Protein AF-A0A3N0CAC6-F1 (afdb_monomer_lite)

Sequence (73 aa):
MNTLEEQVDVTTWDGDATAAYHDEVWSAWLHGSVAAVHDAGRLLLLVPVAILTPAAIALALRLYKVGAVTVLD

Secondary structure (DSSP, 8-state):
-------EEEEEE-SSS-GGGHHHHHHHHHTT-EEEEEETTEEEEEEEGGG-SHHHHHHHHHHHHTT-EEEE-

Organism: NCBI:txid661483

Foldseek 3Di:
DDDPPAAEDEDECACPVPVPCPVVQVVLVVVQAWEWEDDPRHIYTYDYPVPDDPVSVVSNVVRVVVVRYDYDD

Structure (mmCIF, N/CA/C/O backbone):
data_AF-A0A3N0CAC6-F1
#
_entry.id   AF-A0A3N0CAC6-F1
#
loop_
_atom_site.group_PDB
_atom_site.id
_atom_site.type_symbol
_atom_site.label_atom_id
_atom_site.label_alt_id
_atom_site.label_comp_id
_atom_site.label_asym_id
_atom_site.label_entity_id
_atom_site.label_seq_id
_atom_site.pdbx_PDB_ins_code
_atom_site.Cartn_x
_atom_site.Cartn_y
_atom_site.Cartn_z
_atom_site.occupancy
_atom_site.B_iso_or_equiv
_atom_site.auth_seq_id
_atom_site.auth_comp_id
_atom_site.auth_asym_id
_atom_site.auth_atom_id
_atom_site.pdbx_PDB_model_num
ATOM 1 N N . MET A 1 1 ? -16.728 7.235 21.666 1.00 34.50 1 MET A N 1
ATOM 2 C CA . MET A 1 1 ? -16.810 6.538 20.366 1.00 34.50 1 MET A CA 1
ATOM 3 C C . MET A 1 1 ? -15.450 5.909 20.136 1.00 34.50 1 MET A C 1
ATOM 5 O O . MET A 1 1 ? -14.515 6.647 19.870 1.00 34.50 1 MET A O 1
ATOM 9 N N . ASN A 1 2 ? -15.311 4.598 20.357 1.00 37.19 2 ASN A N 1
ATOM 10 C CA . ASN A 1 2 ? -14.079 3.888 20.013 1.00 37.19 2 ASN A CA 1
ATOM 11 C C . ASN A 1 2 ? -14.065 3.727 18.495 1.00 37.19 2 ASN A C 1
ATOM 13 O O . ASN A 1 2 ? -14.808 2.910 17.957 1.00 37.19 2 ASN A O 1
ATOM 17 N N . THR A 1 3 ? -13.275 4.542 17.808 1.00 46.72 3 THR A N 1
ATOM 18 C CA . THR A 1 3 ? -12.850 4.242 16.445 1.00 46.72 3 THR A CA 1
ATOM 19 C C . THR A 1 3 ? -12.049 2.949 16.5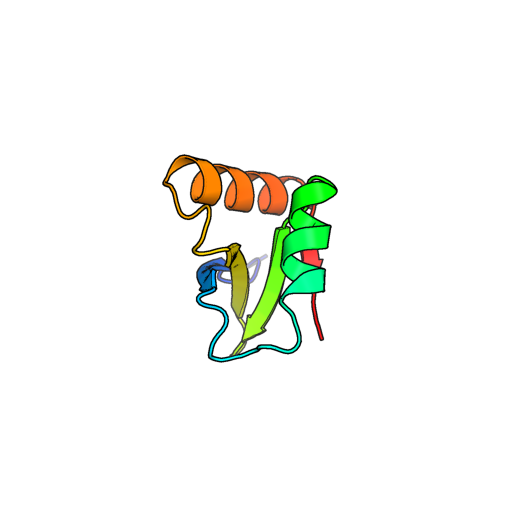13 1.00 46.72 3 THR A C 1
ATOM 21 O O . THR A 1 3 ? -11.013 2.899 17.171 1.00 46.72 3 THR A O 1
ATOM 24 N N . LEU A 1 4 ? -12.566 1.882 15.907 1.00 47.06 4 LEU A N 1
ATOM 25 C CA . LEU A 1 4 ? -11.757 0.726 15.540 1.00 47.06 4 LEU A CA 1
ATOM 26 C C . LEU A 1 4 ? -10.749 1.258 14.517 1.00 47.06 4 LEU A C 1
ATOM 28 O O . LEU A 1 4 ? -11.073 1.381 13.341 1.00 47.06 4 LEU A O 1
ATOM 32 N N . GLU A 1 5 ? -9.596 1.727 14.989 1.00 57.12 5 GLU A N 1
ATOM 33 C CA . GLU A 1 5 ? -8.485 2.096 14.121 1.00 57.12 5 GLU A CA 1
ATOM 34 C C . GLU A 1 5 ? -8.043 0.808 13.434 1.00 57.12 5 GLU A C 1
ATOM 36 O O . GLU A 1 5 ? -7.447 -0.069 14.062 1.00 57.12 5 GLU A O 1
ATOM 41 N N . GLU A 1 6 ? -8.435 0.651 12.170 1.00 58.12 6 GLU A N 1
ATOM 42 C CA . GLU A 1 6 ? -7.945 -0.420 11.316 1.00 58.12 6 GLU A CA 1
ATOM 43 C C . GLU A 1 6 ? -6.417 -0.444 11.420 1.00 58.12 6 GLU A C 1
ATOM 45 O O . GLU A 1 6 ? -5.749 0.573 11.211 1.00 58.12 6 GLU A O 1
ATOM 50 N N . GLN A 1 7 ? -5.863 -1.582 11.845 1.00 65.19 7 GLN A N 1
ATOM 51 C CA . GLN A 1 7 ? -4.418 -1.732 11.939 1.00 65.19 7 GLN A CA 1
ATOM 52 C C . GLN A 1 7 ? -3.865 -1.808 10.520 1.00 65.19 7 GLN A C 1
ATOM 54 O O . GLN A 1 7 ? -4.057 -2.801 9.819 1.00 65.19 7 GLN A O 1
ATOM 59 N N . VAL A 1 8 ? -3.201 -0.732 10.109 1.00 62.59 8 VAL A N 1
ATOM 60 C CA . VAL A 1 8 ? -2.525 -0.627 8.818 1.00 62.59 8 VAL A CA 1
ATOM 61 C C . VAL A 1 8 ? -1.095 -1.082 9.007 1.00 62.59 8 VAL A C 1
ATOM 63 O O . VAL A 1 8 ? -0.367 -0.506 9.820 1.00 62.59 8 VAL A O 1
ATOM 66 N N . ASP A 1 9 ? -0.699 -2.090 8.243 1.00 72.44 9 ASP A N 1
ATOM 67 C CA . ASP A 1 9 ? 0.679 -2.560 8.210 1.00 72.44 9 ASP A CA 1
ATOM 68 C C . ASP A 1 9 ? 1.274 -2.331 6.817 1.00 72.44 9 ASP A C 1
ATOM 70 O O . ASP A 1 9 ? 0.573 -2.371 5.800 1.00 72.44 9 ASP A O 1
ATOM 74 N N . VAL A 1 10 ? 2.573 -2.045 6.764 1.00 69.62 10 VAL A N 1
ATOM 75 C CA . VAL A 1 10 ? 3.289 -1.916 5.492 1.00 69.62 10 VAL A CA 1
ATOM 76 C C . VAL A 1 10 ? 4.000 -3.225 5.245 1.00 69.62 10 VAL A C 1
ATOM 78 O O . VAL A 1 10 ? 4.933 -3.570 5.968 1.00 69.62 10 VAL A O 1
ATOM 81 N N . THR A 1 11 ? 3.591 -3.928 4.194 1.00 71.81 11 THR A N 1
ATOM 82 C CA . THR A 1 11 ? 4.243 -5.170 3.803 1.00 71.81 11 THR A CA 1
ATOM 83 C C . THR A 1 11 ? 5.059 -4.970 2.534 1.00 71.81 11 THR A C 1
ATOM 85 O O . THR A 1 11 ? 4.713 -4.206 1.627 1.00 71.81 11 THR A O 1
ATOM 88 N N . THR A 1 12 ? 6.198 -5.647 2.484 1.00 65.06 12 THR A N 1
ATOM 89 C CA . THR A 1 12 ? 7.044 -5.687 1.297 1.00 65.06 12 THR A CA 1
ATOM 90 C C . THR A 1 12 ? 6.459 -6.693 0.324 1.00 65.06 12 THR A C 1
ATOM 92 O O . THR A 1 12 ? 6.258 -7.849 0.688 1.00 65.06 12 THR A O 1
ATOM 95 N N . TRP A 1 13 ? 6.206 -6.265 -0.907 1.00 64.75 13 TRP A N 1
ATOM 96 C CA . TRP A 1 13 ? 5.694 -7.143 -1.947 1.00 64.75 13 TRP A CA 1
ATOM 97 C C . TRP A 1 13 ? 6.852 -7.632 -2.823 1.00 64.75 13 TRP A C 1
ATOM 99 O O . TRP A 1 13 ? 7.437 -6.851 -3.581 1.00 64.75 13 TRP A O 1
ATOM 109 N N . ASP A 1 14 ? 7.219 -8.907 -2.668 1.00 57.09 14 ASP A N 1
ATOM 110 C CA . ASP A 1 14 ? 8.328 -9.563 -3.380 1.00 57.09 14 ASP A CA 1
ATOM 111 C C . ASP A 1 14 ? 7.926 -10.197 -4.721 1.00 57.09 14 ASP A C 1
ATOM 113 O O . ASP A 1 14 ? 8.793 -10.611 -5.485 1.00 57.09 14 ASP A O 1
ATOM 117 N N . GLY A 1 15 ? 6.629 -10.209 -5.037 1.00 52.56 15 GLY A N 1
ATOM 118 C CA . GLY A 1 15 ? 6.085 -10.758 -6.276 1.00 52.56 15 GLY A CA 1
ATOM 119 C C . GLY A 1 15 ? 5.781 -12.255 -6.256 1.00 52.56 15 GLY A C 1
ATOM 120 O O . GLY A 1 15 ? 5.123 -12.727 -7.181 1.00 52.56 15 GLY A O 1
ATOM 121 N N . ASP A 1 16 ? 6.180 -12.994 -5.216 1.00 48.53 16 ASP A N 1
ATOM 122 C CA . ASP A 1 16 ? 6.132 -14.465 -5.226 1.00 48.53 16 ASP A CA 1
ATOM 123 C C . ASP A 1 16 ? 4.809 -15.029 -4.672 1.00 48.53 16 ASP A C 1
ATOM 125 O O . ASP A 1 16 ? 4.318 -16.059 -5.133 1.00 48.53 16 ASP A O 1
ATOM 129 N N . ALA A 1 17 ? 4.157 -14.335 -3.731 1.00 44.41 17 ALA A N 1
ATOM 130 C CA . ALA A 1 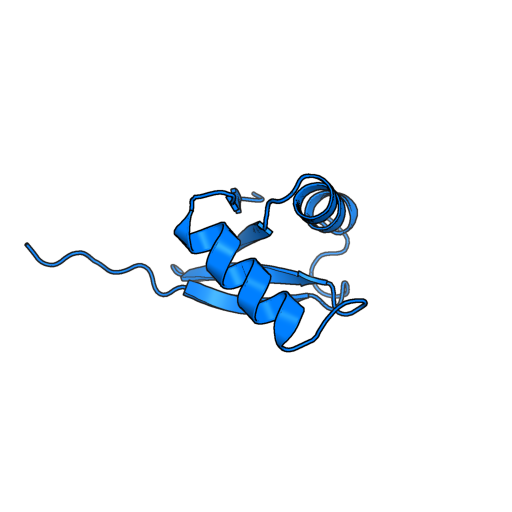17 ? 2.881 -14.800 -3.167 1.00 44.41 17 ALA A CA 1
ATOM 131 C C . ALA A 1 17 ? 1.642 -14.402 -4.000 1.00 44.41 17 ALA A C 1
ATOM 133 O O . ALA A 1 17 ? 0.576 -14.992 -3.838 1.00 44.41 17 ALA A O 1
ATOM 134 N N . THR A 1 18 ? 1.761 -13.419 -4.900 1.00 51.56 18 THR A N 1
ATOM 135 C CA . THR A 1 18 ? 0.661 -12.89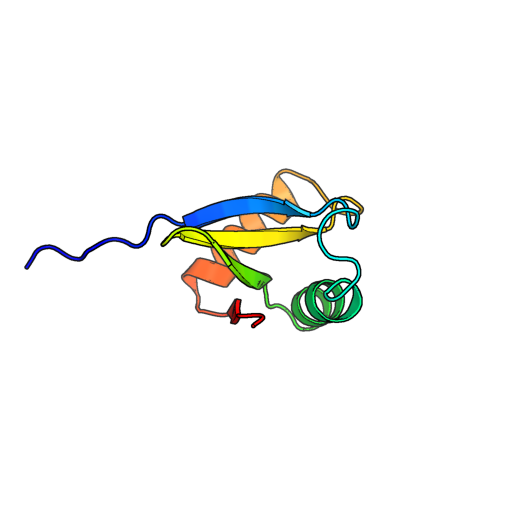3 -5.734 1.00 51.56 18 THR A CA 1
ATOM 136 C C . THR A 1 18 ? 1.193 -12.332 -7.055 1.00 51.56 18 THR A C 1
ATOM 138 O O . THR A 1 18 ? 1.108 -11.135 -7.321 1.00 51.56 18 THR A O 1
ATOM 141 N N . ALA A 1 19 ? 1.682 -13.193 -7.952 1.00 54.56 19 ALA A N 1
ATOM 142 C CA . ALA A 1 19 ? 1.949 -12.796 -9.343 1.00 54.56 19 ALA A CA 1
ATOM 143 C C . ALA A 1 19 ? 0.731 -12.115 -10.021 1.00 54.56 19 ALA A C 1
ATOM 145 O O . ALA A 1 19 ? 0.891 -11.395 -11.001 1.00 54.56 19 ALA A O 1
ATOM 146 N N . ALA A 1 20 ? -0.473 -12.312 -9.471 1.00 65.38 20 ALA A N 1
ATOM 147 C CA . ALA A 1 20 ? -1.733 -11.740 -9.930 1.00 6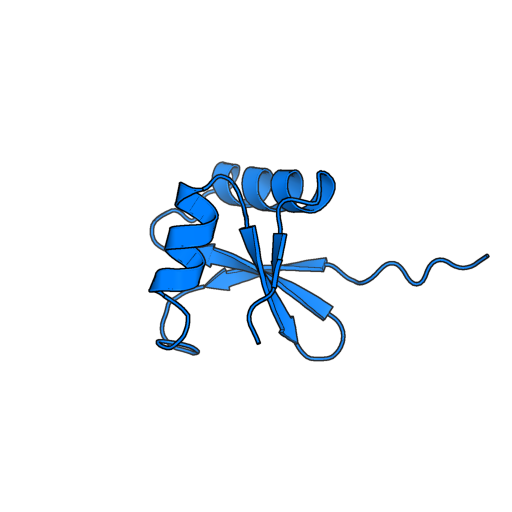5.38 20 ALA A CA 1
ATOM 148 C C . ALA A 1 20 ? -1.865 -10.213 -9.789 1.00 65.38 20 ALA A C 1
ATOM 150 O O . ALA A 1 20 ? -2.726 -9.663 -10.458 1.00 65.38 20 ALA A O 1
ATOM 151 N N . TYR A 1 21 ? -1.056 -9.542 -8.957 1.00 74.25 21 TYR A N 1
ATOM 152 C CA . TYR A 1 21 ? -1.222 -8.103 -8.683 1.00 74.25 21 TYR A CA 1
ATOM 153 C C . TYR A 1 21 ? -0.027 -7.237 -9.098 1.00 74.25 21 TYR A C 1
ATOM 155 O O . TYR A 1 21 ? 0.041 -6.063 -8.734 1.00 74.25 21 TYR A O 1
ATOM 163 N N . HIS A 1 22 ? 0.953 -7.801 -9.817 1.00 80.69 22 HIS A N 1
ATOM 164 C CA . HIS A 1 22 ? 2.171 -7.073 -10.187 1.00 80.69 22 HIS A CA 1
ATOM 165 C C . HIS A 1 22 ? 1.847 -5.762 -10.915 1.00 80.69 22 HIS A C 1
ATOM 167 O O . HIS A 1 22 ? 2.332 -4.691 -10.534 1.00 80.69 22 HIS A O 1
ATOM 173 N N . ASP A 1 23 ? 1.015 -5.843 -11.950 1.00 85.88 23 ASP A N 1
ATOM 174 C CA . ASP A 1 23 ? 0.731 -4.712 -12.826 1.00 85.88 23 ASP A CA 1
ATOM 175 C C . ASP A 1 23 ? -0.170 -3.685 -12.138 1.00 85.88 23 ASP A C 1
ATOM 177 O O . ASP A 1 23 ? 0.008 -2.482 -12.318 1.00 85.88 23 ASP A O 1
ATOM 181 N N . GLU A 1 24 ? -1.084 -4.133 -11.284 1.00 88.69 24 GLU A N 1
ATOM 182 C CA . GLU A 1 24 ? -1.983 -3.310 -10.484 1.00 88.69 24 GLU A CA 1
ATOM 183 C C . GLU A 1 24 ? -1.219 -2.520 -9.422 1.00 88.69 24 GLU A C 1
ATOM 185 O O . GLU A 1 24 ? -1.440 -1.316 -9.273 1.00 88.69 24 GLU A O 1
ATOM 190 N N . VAL A 1 25 ? -0.280 -3.168 -8.722 1.00 89.31 25 VAL A N 1
ATOM 191 C CA . VAL A 1 25 ? 0.590 -2.500 -7.749 1.00 89.31 25 VAL A CA 1
ATOM 192 C C . VAL A 1 25 ? 1.424 -1.441 -8.464 1.00 89.31 25 VAL A C 1
ATOM 194 O O . VAL A 1 25 ? 1.411 -0.278 -8.063 1.00 89.31 25 VAL A O 1
ATOM 197 N N . TRP A 1 26 ? 2.105 -1.789 -9.556 1.00 88.56 26 TRP A N 1
ATOM 198 C CA . TRP A 1 26 ? 2.897 -0.811 -10.306 1.00 88.56 26 TRP A CA 1
ATOM 199 C C . TRP A 1 26 ? 2.055 0.324 -10.886 1.00 88.56 26 TRP A C 1
ATOM 201 O O . TRP A 1 26 ? 2.457 1.487 -10.809 1.00 88.56 26 TRP A O 1
ATOM 211 N N . SER A 1 27 ? 0.879 0.008 -11.424 1.00 91.31 27 SER A N 1
ATOM 212 C CA . SER A 1 27 ? -0.062 0.996 -11.940 1.00 91.31 27 SER A CA 1
ATOM 213 C C . SER A 1 27 ? -0.488 1.969 -10.845 1.00 91.31 27 SER A C 1
ATOM 215 O O . SER A 1 27 ? -0.411 3.179 -11.057 1.00 91.31 27 SER A O 1
ATOM 217 N N . ALA A 1 28 ? -0.849 1.488 -9.653 1.00 91.75 28 ALA A N 1
ATOM 218 C CA . ALA A 1 28 ? -1.221 2.352 -8.537 1.00 91.75 28 ALA A CA 1
ATOM 219 C C . ALA A 1 28 ? -0.109 3.368 -8.225 1.00 91.75 28 ALA A C 1
ATOM 221 O O . ALA A 1 28 ? -0.365 4.576 -8.170 1.00 91.75 28 ALA A O 1
ATOM 222 N N . TRP A 1 29 ? 1.135 2.896 -8.128 1.00 90.69 29 TRP A N 1
ATOM 223 C CA . TRP A 1 29 ? 2.298 3.736 -7.842 1.00 90.69 29 TRP A CA 1
ATOM 224 C C . TRP A 1 29 ? 2.573 4.775 -8.935 1.00 90.69 29 TRP A C 1
ATOM 226 O O . TRP A 1 29 ? 2.817 5.943 -8.622 1.00 90.69 29 TRP A O 1
ATOM 236 N N . LEU A 1 30 ? 2.485 4.385 -10.210 1.00 90.81 30 LEU A N 1
ATOM 237 C CA . LEU A 1 30 ? 2.653 5.301 -11.345 1.00 90.81 30 LEU A CA 1
ATOM 238 C C . LEU A 1 30 ? 1.582 6.401 -11.380 1.00 90.81 30 LEU A C 1
ATOM 240 O O . LEU A 1 30 ? 1.864 7.514 -11.822 1.00 90.81 30 LEU A O 1
ATOM 244 N N . HIS A 1 31 ? 0.382 6.117 -10.872 1.00 93.19 31 HIS A N 1
ATOM 245 C CA . HIS A 1 31 ? -0.723 7.073 -10.790 1.00 93.19 31 HIS A CA 1
ATOM 246 C C . HIS A 1 31 ? -0.781 7.835 -9.454 1.00 93.19 31 HIS A C 1
ATOM 248 O O . HIS A 1 31 ? -1.740 8.563 -9.202 1.00 93.19 31 HIS A O 1
ATOM 254 N N . GLY A 1 32 ? 0.246 7.713 -8.602 1.00 92.38 32 GLY A N 1
ATOM 255 C CA . GLY A 1 32 ? 0.318 8.443 -7.335 1.00 92.38 32 GLY A CA 1
ATOM 256 C C . GLY A 1 32 ? -0.638 7.912 -6.266 1.00 92.38 32 GLY A C 1
ATOM 257 O O . GLY A 1 32 ? -1.132 8.682 -5.447 1.00 92.38 32 GLY A O 1
ATOM 258 N N . SER A 1 33 ? -0.894 6.608 -6.275 1.00 94.69 33 SER A N 1
ATOM 259 C CA . SER A 1 33 ? -1.669 5.878 -5.270 1.00 94.69 33 SER A CA 1
ATOM 260 C C . SER A 1 33 ? -0.870 4.688 -4.732 1.00 94.69 33 SER A C 1
ATOM 262 O O . SER A 1 33 ? 0.159 4.314 -5.294 1.00 94.69 33 SER A O 1
ATOM 264 N N . VAL A 1 34 ? -1.301 4.119 -3.608 1.00 93.31 34 VAL A N 1
ATOM 265 C CA . VAL A 1 34 ? -0.713 2.895 -3.052 1.00 93.31 34 VAL A CA 1
ATOM 266 C C . VAL A 1 34 ? -1.716 1.755 -3.164 1.00 93.31 34 VAL A C 1
ATOM 268 O O . VAL A 1 34 ? -2.872 1.898 -2.769 1.00 93.31 34 VAL A O 1
ATOM 271 N N . ALA A 1 35 ? -1.281 0.625 -3.714 1.00 92.75 35 ALA A N 1
ATOM 272 C CA . ALA A 1 35 ? -2.092 -0.581 -3.713 1.00 92.75 35 ALA A CA 1
ATOM 273 C C . ALA A 1 35 ? -2.159 -1.179 -2.303 1.00 92.75 35 ALA A C 1
ATOM 275 O O . ALA A 1 35 ? -1.173 -1.145 -1.562 1.00 92.75 35 ALA A O 1
ATOM 276 N N . ALA A 1 36 ? -3.307 -1.734 -1.935 1.00 91.62 36 ALA A N 1
ATOM 277 C CA . ALA A 1 36 ? -3.501 -2.392 -0.655 1.00 91.62 36 ALA A CA 1
ATOM 278 C C . ALA A 1 36 ? -4.361 -3.648 -0.792 1.00 91.62 36 ALA A C 1
ATOM 280 O O . ALA A 1 36 ? -5.206 -3.719 -1.678 1.00 91.62 36 ALA A O 1
ATOM 281 N N . VAL A 1 37 ? -4.174 -4.615 0.100 1.00 88.69 37 VAL A N 1
ATOM 282 C CA . VAL A 1 37 ? -5.012 -5.822 0.192 1.00 88.69 37 VAL A CA 1
ATOM 283 C C . VAL A 1 37 ? -5.528 -5.990 1.612 1.00 88.69 37 VAL A C 1
ATOM 285 O O . VAL A 1 37 ? -4.851 -5.615 2.573 1.00 88.69 37 VAL A O 1
ATOM 288 N N . HIS A 1 38 ? -6.725 -6.554 1.748 1.00 85.69 38 HIS A N 1
ATOM 289 C CA . HIS A 1 38 ? -7.233 -6.964 3.052 1.00 85.69 38 HIS A CA 1
ATOM 290 C C . HIS A 1 38 ? -6.698 -8.353 3.392 1.00 85.69 38 HIS A C 1
ATOM 292 O O . HIS A 1 38 ? -6.949 -9.311 2.667 1.00 85.69 38 HIS A O 1
ATOM 298 N N . ASP A 1 39 ? -6.007 -8.471 4.522 1.00 81.38 39 ASP A N 1
ATOM 299 C CA . ASP A 1 39 ? -5.523 -9.749 5.040 1.00 81.38 39 ASP A CA 1
ATOM 300 C C . ASP A 1 39 ? -5.830 -9.860 6.532 1.00 81.38 39 ASP A C 1
ATOM 302 O O . ASP A 1 39 ? -5.496 -8.976 7.319 1.00 81.38 39 ASP A O 1
ATOM 306 N N . ALA A 1 40 ? -6.514 -10.936 6.926 1.00 80.56 40 ALA A N 1
ATOM 307 C CA . ALA A 1 40 ? -6.821 -11.251 8.325 1.00 80.56 40 ALA A CA 1
ATOM 308 C C . ALA A 1 40 ? -7.394 -10.076 9.163 1.00 80.56 40 ALA A C 1
ATOM 310 O O . ALA A 1 40 ? -7.101 -9.946 10.354 1.00 80.56 40 ALA A O 1
ATOM 311 N N . GLY A 1 41 ? -8.226 -9.219 8.555 1.00 79.75 41 GLY A N 1
ATOM 312 C CA . GLY A 1 41 ? -8.824 -8.050 9.220 1.00 79.75 41 GLY A CA 1
ATOM 313 C C . GLY A 1 41 ? -7.889 -6.841 9.349 1.00 79.75 41 GLY A C 1
ATOM 314 O O . GLY A 1 41 ? -8.128 -5.970 10.184 1.00 79.75 41 GLY A O 1
ATOM 315 N N . ARG A 1 42 ? -6.819 -6.805 8.554 1.00 80.75 42 ARG A N 1
ATOM 316 C CA . ARG A 1 42 ? -5.863 -5.702 8.441 1.00 80.75 42 ARG A CA 1
ATOM 317 C C . ARG A 1 42 ? -5.776 -5.241 6.997 1.00 80.75 42 ARG A C 1
ATOM 319 O O . ARG A 1 42 ? -6.013 -6.024 6.077 1.00 80.75 42 ARG A O 1
ATOM 326 N N . LEU A 1 43 ? -5.383 -3.987 6.815 1.00 83.19 43 LEU A N 1
ATOM 327 C CA . LEU A 1 43 ? -5.072 -3.441 5.503 1.00 83.19 43 LEU A CA 1
ATOM 328 C C . LEU A 1 43 ? -3.554 -3.443 5.312 1.00 83.19 43 LEU A C 1
ATOM 330 O O . LEU A 1 43 ? -2.825 -2.787 6.062 1.00 83.19 43 LEU A O 1
ATOM 334 N N . LEU A 1 44 ? -3.083 -4.189 4.316 1.00 88.19 44 LEU A N 1
ATOM 335 C CA . LEU A 1 44 ? -1.669 -4.289 3.977 1.00 88.19 44 LEU A CA 1
ATOM 336 C C . LEU A 1 44 ? -1.352 -3.376 2.800 1.00 88.19 44 LEU A C 1
ATOM 338 O O . LEU A 1 44 ? -1.844 -3.601 1.697 1.00 88.19 44 LEU A O 1
ATOM 342 N N . LEU A 1 45 ? -0.510 -2.367 3.021 1.00 89.62 45 LEU A N 1
ATOM 343 C CA . LEU A 1 45 ? -0.013 -1.505 1.947 1.00 89.62 45 LEU A CA 1
ATOM 344 C C . LEU A 1 45 ? 1.117 -2.211 1.197 1.00 89.62 45 LEU A C 1
ATOM 346 O O . LEU A 1 45 ? 2.094 -2.638 1.816 1.00 89.62 45 LEU A O 1
ATOM 350 N N . LEU A 1 46 ? 1.002 -2.291 -0.127 1.00 89.31 46 LEU A N 1
ATOM 351 C CA . LEU A 1 46 ? 1.942 -2.996 -0.992 1.00 89.31 46 LEU A CA 1
ATOM 352 C C . LEU A 1 46 ? 3.000 -2.035 -1.550 1.00 89.31 46 LEU A C 1
ATOM 354 O O . LEU A 1 46 ? 2.707 -1.126 -2.336 1.00 89.31 46 LEU A O 1
ATOM 358 N N . VAL A 1 47 ? 4.255 -2.258 -1.151 1.00 88.81 47 VAL A N 1
ATOM 359 C CA . VAL A 1 47 ? 5.430 -1.549 -1.681 1.00 88.81 47 VAL A CA 1
ATOM 360 C C . VAL A 1 47 ? 6.240 -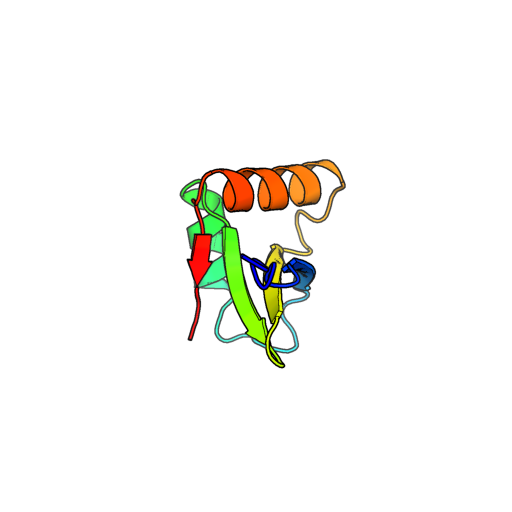2.510 -2.560 1.00 88.81 47 VAL A C 1
ATOM 362 O O . VAL A 1 47 ? 6.693 -3.535 -2.041 1.00 88.81 47 VAL A O 1
ATOM 365 N N . PRO A 1 48 ? 6.472 -2.202 -3.853 1.00 85.81 48 PRO A N 1
ATOM 366 C CA . PRO A 1 48 ? 7.281 -3.054 -4.716 1.00 85.81 48 PRO A CA 1
ATOM 367 C C . PRO A 1 48 ? 8.708 -3.187 -4.184 1.00 85.81 48 PRO A C 1
ATOM 369 O O . PRO A 1 48 ? 9.380 -2.181 -3.934 1.00 85.81 48 PRO A O 1
ATOM 372 N N . VAL A 1 49 ? 9.210 -4.421 -4.076 1.00 84.44 49 VAL A N 1
ATOM 373 C CA . VAL A 1 49 ? 10.582 -4.689 -3.608 1.00 84.44 49 VAL A CA 1
ATOM 374 C C . VAL A 1 49 ? 11.643 -3.960 -4.441 1.00 84.44 49 VAL A C 1
ATOM 376 O O . VAL A 1 49 ? 12.618 -3.462 -3.883 1.00 84.44 49 VAL A O 1
ATOM 379 N N . ALA A 1 50 ? 11.421 -3.791 -5.749 1.00 83.88 50 ALA A N 1
ATOM 380 C CA . ALA A 1 50 ? 12.329 -3.065 -6.643 1.00 83.88 50 ALA A CA 1
ATOM 381 C C . ALA A 1 50 ? 12.572 -1.593 -6.245 1.00 83.88 50 ALA A C 1
ATOM 383 O O . ALA A 1 50 ? 13.593 -1.021 -6.625 1.00 83.88 50 ALA A O 1
ATOM 384 N N . ILE A 1 51 ? 11.656 -0.979 -5.488 1.00 83.88 51 ILE A N 1
ATOM 385 C CA . ILE A 1 51 ? 11.767 0.409 -5.006 1.00 83.88 51 ILE A CA 1
ATOM 386 C C . ILE A 1 51 ? 11.778 0.497 -3.476 1.00 83.88 51 ILE A C 1
ATOM 388 O O . ILE A 1 51 ? 11.621 1.588 -2.917 1.00 83.88 51 ILE A O 1
ATOM 392 N N . LEU A 1 52 ? 11.949 -0.637 -2.786 1.00 86.31 52 LEU A N 1
ATOM 393 C CA . LEU A 1 52 ? 11.840 -0.715 -1.337 1.00 86.31 52 LEU A CA 1
ATOM 394 C C . LEU A 1 52 ? 12.949 0.096 -0.665 1.00 86.31 52 LEU A C 1
ATOM 396 O O . LEU A 1 52 ? 14.102 -0.310 -0.546 1.00 86.31 52 LEU A O 1
ATOM 400 N N . THR A 1 53 ? 12.559 1.274 -0.201 1.00 89.56 53 THR A N 1
ATOM 401 C CA . THR A 1 53 ? 13.406 2.222 0.513 1.00 89.56 53 THR A CA 1
ATOM 402 C C . THR A 1 53 ? 12.597 2.855 1.644 1.00 89.56 53 THR A C 1
ATOM 404 O O . THR A 1 53 ? 11.364 2.894 1.570 1.00 89.56 53 THR A O 1
ATOM 407 N N . PRO A 1 54 ? 13.245 3.432 2.672 1.00 91.56 54 PRO A N 1
ATOM 408 C CA . PRO A 1 54 ? 12.532 4.179 3.709 1.00 91.56 54 PRO A CA 1
ATOM 409 C C . PRO A 1 54 ? 11.663 5.315 3.146 1.00 91.56 54 PRO A C 1
ATOM 411 O O . PRO A 1 54 ? 10.587 5.595 3.669 1.00 91.56 54 PRO A O 1
ATOM 414 N N . ALA A 1 55 ? 12.102 5.945 2.051 1.00 91.62 55 ALA A N 1
ATOM 415 C CA . ALA A 1 55 ? 11.340 6.983 1.363 1.00 91.62 55 ALA A CA 1
ATOM 416 C C . ALA A 1 55 ? 10.076 6.426 0.690 1.00 91.62 55 ALA A C 1
ATOM 418 O O . ALA A 1 55 ? 9.017 7.041 0.799 1.00 91.62 55 ALA A O 1
ATOM 419 N N . ALA A 1 56 ? 10.160 5.255 0.050 1.00 90.06 56 ALA A N 1
ATOM 420 C CA . ALA A 1 56 ? 9.000 4.587 -0.538 1.00 90.06 56 ALA A CA 1
ATOM 421 C C . ALA A 1 56 ? 7.983 4.174 0.538 1.00 90.06 56 ALA A C 1
ATOM 423 O O . ALA A 1 56 ? 6.795 4.438 0.388 1.00 90.06 56 ALA A O 1
ATOM 424 N N . ILE A 1 57 ? 8.439 3.632 1.670 1.00 91.25 57 ILE A N 1
ATOM 425 C CA . ILE A 1 57 ? 7.564 3.305 2.810 1.00 91.25 57 ILE A CA 1
ATOM 426 C C . ILE A 1 57 ? 6.864 4.566 3.339 1.00 91.25 57 ILE A C 1
ATOM 428 O O . ILE A 1 57 ? 5.647 4.582 3.531 1.00 91.25 57 ILE A O 1
ATOM 432 N N . ALA A 1 58 ? 7.613 5.656 3.534 1.00 91.88 58 ALA A N 1
ATOM 433 C CA . ALA A 1 58 ? 7.045 6.925 3.981 1.00 91.88 58 ALA A CA 1
ATOM 434 C C . ALA A 1 58 ? 6.035 7.500 2.974 1.00 91.88 58 ALA A C 1
ATOM 436 O O . ALA A 1 58 ? 5.019 8.072 3.377 1.00 91.88 58 ALA A O 1
ATOM 437 N N . LEU A 1 59 ? 6.292 7.335 1.673 1.00 92.19 59 LEU A N 1
ATOM 438 C CA . LEU A 1 59 ? 5.374 7.732 0.613 1.00 92.19 59 LEU A CA 1
ATOM 439 C C . LEU A 1 59 ? 4.092 6.894 0.647 1.00 92.19 59 LEU A C 1
ATOM 441 O O . LEU A 1 59 ? 3.017 7.481 0.680 1.00 92.19 59 LEU A O 1
ATOM 445 N N . ALA A 1 60 ? 4.186 5.567 0.734 1.00 91.88 60 ALA A N 1
ATOM 446 C CA . ALA A 1 60 ? 3.035 4.669 0.855 1.00 91.88 60 ALA A CA 1
ATOM 447 C C . ALA A 1 60 ? 2.132 5.050 2.041 1.00 91.88 60 ALA A C 1
ATOM 449 O O . ALA A 1 60 ? 0.926 5.235 1.882 1.00 91.88 60 ALA A O 1
ATOM 450 N N . LEU A 1 61 ? 2.725 5.289 3.216 1.00 92.12 61 LEU A N 1
ATOM 451 C CA . LEU A 1 61 ? 1.996 5.762 4.397 1.00 92.12 61 LEU A CA 1
ATOM 452 C C . LEU A 1 61 ? 1.345 7.133 4.178 1.00 92.12 61 LEU A C 1
ATOM 454 O O . LEU A 1 61 ? 0.249 7.393 4.677 1.00 92.12 61 LEU A O 1
ATOM 458 N N . ARG A 1 62 ? 2.010 8.040 3.455 1.00 94.50 62 ARG A N 1
ATOM 459 C CA . ARG A 1 62 ? 1.451 9.357 3.136 1.00 94.50 62 ARG A CA 1
ATOM 460 C C . ARG A 1 62 ? 0.279 9.249 2.165 1.00 94.50 62 ARG A C 1
ATOM 462 O O . ARG A 1 62 ? -0.714 9.935 2.384 1.00 94.50 62 ARG A O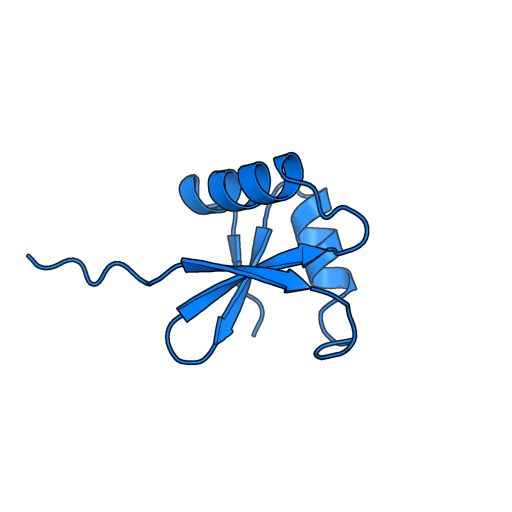 1
ATOM 469 N N . LEU A 1 63 ? 0.389 8.403 1.141 1.00 93.62 63 LEU A N 1
ATOM 470 C CA . LEU A 1 63 ? -0.673 8.125 0.172 1.00 93.62 63 LEU A CA 1
ATOM 471 C C . LEU A 1 63 ? -1.900 7.535 0.869 1.00 93.62 63 LEU A C 1
ATOM 473 O O . LEU A 1 63 ? -3.005 8.040 0.680 1.00 93.62 63 LEU A O 1
ATOM 477 N N . TYR A 1 64 ? -1.689 6.588 1.784 1.00 92.94 64 TYR A N 1
ATOM 478 C CA . TYR A 1 64 ? -2.746 6.074 2.651 1.00 92.94 64 TYR A CA 1
ATOM 479 C C . TYR A 1 64 ? -3.435 7.183 3.463 1.00 92.94 64 TYR A C 1
ATOM 481 O O . TYR A 1 64 ? -4.655 7.321 3.422 1.00 92.94 64 TYR A O 1
ATOM 489 N N . LYS A 1 65 ? -2.664 8.048 4.138 1.00 92.44 65 LYS A N 1
ATOM 490 C CA . LYS A 1 65 ? -3.217 9.144 4.958 1.00 92.44 65 LYS A CA 1
ATOM 491 C C . LYS A 1 65 ? -4.064 10.150 4.181 1.00 92.44 65 LYS A C 1
ATOM 493 O O . LYS A 1 65 ? -4.937 10.775 4.776 1.00 92.44 65 LYS A O 1
ATOM 498 N N . VAL A 1 66 ? -3.790 10.350 2.892 1.00 94.56 66 VAL A N 1
ATOM 499 C CA . VAL A 1 66 ? -4.577 11.254 2.034 1.00 94.56 66 VAL A CA 1
ATOM 500 C C . VAL A 1 66 ? -5.685 10.529 1.263 1.00 94.56 66 VAL A C 1
ATOM 502 O O . VAL A 1 66 ? -6.349 11.153 0.441 1.00 94.56 66 VAL A O 1
ATOM 505 N N . GLY A 1 67 ? -5.896 9.232 1.521 1.00 92.38 67 GLY A N 1
ATOM 506 C CA . GLY A 1 67 ? -6.929 8.420 0.873 1.00 92.38 67 GLY A CA 1
ATOM 507 C C . GLY A 1 67 ? -6.595 7.983 -0.556 1.00 92.38 67 GLY A C 1
ATOM 508 O O . GLY A 1 67 ? -7.476 7.509 -1.265 1.00 92.38 67 GLY A O 1
ATOM 509 N N . ALA A 1 68 ? -5.343 8.126 -0.995 1.00 94.88 68 ALA A N 1
ATOM 510 C CA . ALA A 1 68 ? -4.880 7.694 -2.313 1.00 94.88 68 ALA A CA 1
ATOM 511 C C . ALA A 1 68 ? -4.515 6.199 -2.287 1.00 94.88 68 ALA A C 1
ATOM 513 O O . ALA A 1 68 ? -3.344 5.831 -2.399 1.00 94.88 68 ALA A O 1
ATOM 514 N N . VAL A 1 69 ? -5.525 5.348 -2.086 1.00 93.06 69 VAL A N 1
ATOM 515 C CA . VAL A 1 69 ? -5.380 3.894 -1.915 1.00 93.06 69 VAL A CA 1
ATOM 516 C C . VAL A 1 69 ? -6.207 3.158 -2.961 1.00 93.06 69 VAL A C 1
ATOM 518 O O . VAL A 1 69 ? -7.380 3.469 -3.162 1.00 93.06 69 VAL A O 1
ATOM 521 N N . THR A 1 70 ? -5.613 2.152 -3.593 1.00 93.81 70 THR A N 1
ATOM 522 C CA . THR A 1 70 ? -6.306 1.216 -4.482 1.00 93.81 70 THR A CA 1
ATOM 523 C C . THR A 1 70 ? -6.364 -0.140 -3.799 1.00 93.81 70 THR A C 1
ATOM 525 O O . THR A 1 70 ? -5.350 -0.820 -3.685 1.00 93.81 70 THR A O 1
ATOM 528 N N . VAL A 1 71 ? -7.542 -0.521 -3.309 1.00 90.25 71 VAL A N 1
ATOM 529 C CA . VAL A 1 71 ? -7.736 -1.845 -2.709 1.00 90.25 71 VAL A CA 1
ATOM 530 C C . VAL A 1 71 ? -7.888 -2.871 -3.829 1.00 90.25 71 VAL A C 1
ATOM 532 O O . VAL A 1 71 ? -8.717 -2.683 -4.719 1.00 90.25 71 VAL A O 1
ATOM 535 N N . LEU A 1 72 ? -7.073 -3.919 -3.785 1.00 87.50 72 LEU A N 1
ATOM 536 C CA . LEU A 1 72 ? -7.117 -5.059 -4.695 1.00 87.50 72 LEU A CA 1
ATOM 537 C C . LEU A 1 72 ? -7.932 -6.185 -4.031 1.00 87.50 72 LEU A C 1
ATOM 539 O O . LEU A 1 72 ? -7.781 -6.408 -2.827 1.00 87.50 72 LEU A O 1
ATOM 543 N N . ASP A 1 73 ? -8.813 -6.825 -4.805 1.00 78.25 73 ASP A N 1
ATOM 544 C CA . ASP A 1 73 ? -9.699 -7.939 -4.401 1.00 78.25 73 ASP A CA 1
ATOM 545 C C . ASP A 1 73 ? -9.164 -9.284 -4.905 1.00 78.25 73 ASP A C 1
ATOM 547 O O . ASP A 1 73 ? -8.594 -9.308 -6.027 1.00 78.25 73 ASP A O 1
#

Radius of gyration: 11.96 Å; chains: 1; bounding box: 30×26×33 Å

pLDDT: mean 79.95, std 16.09, range [34.5, 94.88]